Protein AF-A0A401NY10-F1 (afdb_monomer_lite)

InterPro domains:
  IPR007135 Ubiquitin-like-conjugating enzyme Atg3/Atg10 [PF03987] (9-130)

Organism: Scyliorhinus torazame (NCBI:txid75743)

Structure (mmCIF, N/CA/C/O backbone):
data_AF-A0A401NY10-F1
#
_entry.id   AF-A0A401NY10-F1
#
loop_
_atom_site.group_PDB
_atom_site.id
_atom_site.type_symbol
_atom_site.label_atom_id
_atom_site.label_alt_id
_atom_site.label_comp_id
_atom_site.label_asym_id
_atom_site.label_entity_id
_atom_site.label_seq_id
_atom_site.pdbx_PDB_ins_code
_atom_site.Cartn_x
_atom_site.Cartn_y
_atom_site.Cartn_z
_atom_site.occupancy
_atom_site.B_iso_or_equiv
_atom_site.auth_seq_id
_atom_site.auth_comp_id
_atom_site.auth_asym_id
_atom_site.auth_atom_id
_atom_site.pdbx_PDB_model_num
ATOM 1 N N . VAL A 1 1 ? -0.161 35.369 -53.653 1.00 35.62 1 VAL A N 1
ATOM 2 C CA . VAL A 1 1 ? -0.746 34.197 -52.965 1.00 35.62 1 VAL A CA 1
ATOM 3 C C . VAL A 1 1 ? 0.393 33.298 -52.527 1.00 35.62 1 VAL A C 1
ATOM 5 O O . VAL A 1 1 ? 0.851 32.493 -53.319 1.00 35.62 1 VAL A O 1
ATOM 8 N N . ASN A 1 2 ? 0.898 33.504 -51.310 1.00 29.22 2 ASN A N 1
ATOM 9 C CA . ASN A 1 2 ? 1.812 32.566 -50.662 1.00 29.22 2 ASN A CA 1
ATOM 10 C C . ASN A 1 2 ? 0.996 31.875 -49.572 1.00 29.22 2 ASN A C 1
ATOM 12 O O . ASN A 1 2 ? 0.563 32.523 -48.624 1.00 29.22 2 ASN A O 1
ATOM 16 N N . LEU A 1 3 ? 0.696 30.599 -49.802 1.00 44.38 3 LEU A N 1
ATOM 17 C CA . LEU A 1 3 ? 0.099 29.693 -48.830 1.00 44.38 3 LEU A CA 1
ATOM 18 C C . LEU A 1 3 ? 1.264 29.078 -48.054 1.00 44.38 3 LEU A C 1
ATOM 20 O O . LEU A 1 3 ? 1.917 28.160 -48.547 1.00 44.38 3 LEU A O 1
ATOM 24 N N . GLU A 1 4 ? 1.571 29.632 -46.887 1.00 46.53 4 GLU A N 1
ATOM 25 C CA . GLU A 1 4 ? 2.434 28.958 -45.922 1.00 46.53 4 GLU A CA 1
ATOM 26 C C . GLU A 1 4 ? 1.599 27.868 -45.242 1.00 46.53 4 GLU A C 1
ATOM 28 O O . GLU A 1 4 ? 0.553 28.136 -44.651 1.00 46.53 4 GLU A O 1
ATOM 33 N N . ASN A 1 5 ? 2.027 26.620 -45.442 1.00 44.75 5 ASN A N 1
ATOM 34 C CA . ASN A 1 5 ? 1.428 25.413 -44.888 1.00 44.75 5 ASN A CA 1
ATOM 35 C C . ASN A 1 5 ? 1.508 25.438 -43.356 1.00 44.75 5 ASN A C 1
ATOM 37 O O . ASN A 1 5 ? 2.577 25.232 -42.784 1.00 44.75 5 ASN A O 1
ATOM 41 N N . ASP A 1 6 ? 0.357 25.620 -42.715 1.00 51.03 6 ASP A N 1
ATOM 42 C CA . ASP A 1 6 ? 0.128 25.284 -41.314 1.00 51.03 6 ASP A CA 1
ATOM 43 C C . ASP A 1 6 ? -0.133 23.774 -41.211 1.00 51.03 6 ASP A C 1
ATOM 45 O O . ASP A 1 6 ? -1.234 23.288 -41.473 1.00 51.03 6 ASP A O 1
ATOM 49 N N . ALA A 1 7 ? 0.915 23.011 -40.906 1.00 52.81 7 ALA A N 1
ATOM 50 C CA . ALA A 1 7 ? 0.802 21.606 -40.539 1.00 52.81 7 ALA A CA 1
ATOM 51 C C . ALA A 1 7 ? 1.051 21.488 -39.034 1.00 52.81 7 ALA A C 1
ATOM 53 O O . ALA A 1 7 ? 2.153 21.165 -38.592 1.00 52.81 7 ALA A O 1
ATOM 54 N N . GLY A 1 8 ? 0.016 21.777 -38.245 1.00 52.25 8 GLY A N 1
ATOM 55 C CA . GLY A 1 8 ? -0.021 21.412 -36.836 1.00 52.25 8 GLY A CA 1
ATOM 56 C C . GLY A 1 8 ? 0.060 19.892 -36.695 1.00 52.25 8 GLY A C 1
ATOM 57 O O . GLY A 1 8 ? -0.921 19.185 -36.926 1.00 52.25 8 GLY A O 1
ATOM 58 N N . GLU A 1 9 ? 1.235 19.380 -36.326 1.00 53.78 9 GLU A N 1
ATOM 59 C CA . GLU A 1 9 ? 1.401 18.005 -35.860 1.00 53.78 9 GLU A CA 1
ATOM 60 C C . GLU A 1 9 ? 0.552 17.812 -34.599 1.00 53.78 9 GLU A C 1
ATOM 62 O O . GLU A 1 9 ? 0.877 18.292 -33.512 1.00 53.78 9 GLU A O 1
ATOM 67 N N . ALA A 1 10 ? -0.567 17.104 -34.740 1.00 56.06 10 ALA A N 1
ATOM 68 C CA . ALA A 1 10 ? -1.312 16.610 -33.598 1.00 56.06 10 ALA A CA 1
ATOM 69 C C . ALA A 1 10 ? -0.438 15.577 -32.872 1.00 56.06 10 ALA A C 1
ATOM 71 O O . ALA A 1 10 ? -0.239 14.466 -33.367 1.00 56.06 10 ALA A O 1
ATOM 72 N N . GLN A 1 11 ? 0.095 15.938 -31.701 1.00 53.59 11 GLN A N 1
ATOM 73 C CA . GLN A 1 11 ? 0.748 14.981 -30.813 1.00 53.59 11 GLN A CA 1
ATOM 74 C C . GLN A 1 11 ? -0.259 13.893 -30.429 1.00 53.59 11 GLN A C 1
ATOM 76 O O . GLN A 1 11 ? -1.167 14.113 -29.628 1.00 53.59 11 GLN A O 1
ATOM 81 N N . VAL A 1 12 ? -0.092 12.702 -31.002 1.00 53.34 12 VAL A N 1
ATOM 82 C CA . VAL A 1 12 ? -0.775 11.497 -30.535 1.00 53.34 12 VAL A CA 1
ATOM 83 C C . VAL A 1 12 ? -0.149 11.137 -29.193 1.00 53.34 12 VAL A C 1
ATOM 85 O O . VAL A 1 12 ? 0.936 10.562 -29.132 1.00 53.34 12 VAL A O 1
ATOM 88 N N . THR A 1 13 ? -0.810 11.502 -28.099 1.00 55.22 13 THR A N 1
ATOM 89 C CA . THR A 1 13 ? -0.445 11.023 -26.767 1.00 55.22 13 THR A CA 1
ATOM 90 C C . THR A 1 13 ? -0.839 9.551 -26.670 1.00 55.22 13 THR A C 1
ATOM 92 O O . THR A 1 13 ? -1.964 9.193 -26.326 1.00 55.22 13 THR A O 1
ATOM 95 N N . THR A 1 14 ? 0.081 8.654 -27.022 1.00 62.19 14 THR A N 1
ATOM 96 C CA . THR A 1 14 ? -0.087 7.227 -26.741 1.00 62.19 14 THR A CA 1
ATOM 97 C C . THR A 1 14 ? -0.062 7.042 -25.228 1.00 62.19 14 THR A C 1
ATOM 99 O O . THR A 1 14 ? 0.995 7.117 -24.604 1.00 62.19 14 THR A O 1
ATOM 102 N N . SER A 1 15 ? -1.232 6.858 -24.619 1.00 70.44 15 SER A N 1
ATOM 103 C CA . SER A 1 15 ? -1.326 6.509 -23.203 1.00 70.44 15 SER A CA 1
ATOM 104 C C . SER A 1 15 ? -0.717 5.119 -23.003 1.00 70.44 15 SER A C 1
ATOM 106 O O . SER A 1 15 ? -1.212 4.132 -23.549 1.00 70.44 15 SER A O 1
ATOM 108 N N . GLU A 1 16 ? 0.392 5.045 -22.267 1.00 82.19 16 GLU A N 1
ATOM 109 C CA . GLU A 1 16 ? 1.018 3.773 -21.910 1.00 82.19 16 GLU A CA 1
ATOM 110 C C . GLU A 1 16 ? 0.131 3.014 -20.919 1.00 82.19 16 GLU A C 1
ATOM 112 O O . GLU A 1 16 ? -0.143 3.490 -19.815 1.00 82.19 16 GLU A O 1
ATOM 117 N N . LEU A 1 17 ? -0.299 1.809 -21.298 1.00 91.12 17 LEU A N 1
ATOM 118 C CA . LEU A 1 17 ? -1.078 0.943 -20.421 1.00 91.12 17 LEU A CA 1
ATOM 119 C C . LEU A 1 17 ? -0.155 0.195 -19.453 1.00 91.12 17 LEU A C 1
ATOM 121 O O . LEU A 1 17 ? 0.758 -0.524 -19.872 1.00 91.12 17 LEU A O 1
ATOM 125 N N . ILE A 1 18 ? -0.428 0.348 -18.157 1.00 93.50 18 ILE A N 1
ATOM 126 C CA . ILE A 1 18 ? 0.327 -0.272 -17.066 1.00 93.50 18 ILE A CA 1
ATOM 127 C C . ILE A 1 18 ? -0.613 -1.163 -16.267 1.00 93.50 18 ILE A C 1
ATOM 129 O O . ILE A 1 18 ? -1.704 -0.753 -15.869 1.00 93.50 18 ILE A O 1
ATOM 133 N N . ARG A 1 19 ? -0.170 -2.391 -16.009 1.00 95.06 19 ARG A N 1
ATOM 134 C CA . ARG A 1 19 ? -0.852 -3.328 -15.126 1.00 95.06 19 ARG A CA 1
ATOM 135 C C . ARG A 1 19 ? -0.205 -3.265 -13.753 1.00 95.06 19 ARG A C 1
ATOM 137 O O . ARG A 1 19 ? 0.969 -3.595 -13.612 1.00 95.06 19 ARG A O 1
ATOM 144 N N . TYR A 1 20 ? -0.996 -2.916 -12.749 1.00 95.88 20 TYR A N 1
ATOM 145 C CA . TYR A 1 20 ? -0.611 -3.039 -11.349 1.00 95.88 20 TYR A CA 1
ATOM 146 C C . TYR A 1 20 ? -1.156 -4.339 -10.754 1.00 95.88 20 TYR A C 1
ATOM 148 O O . TYR A 1 20 ? -2.261 -4.777 -11.078 1.00 95.88 20 TYR A O 1
ATOM 156 N N . GLU A 1 21 ? -0.379 -4.949 -9.870 1.00 96.25 21 GLU A N 1
ATOM 157 C CA . GLU A 1 21 ? -0.749 -6.139 -9.112 1.00 96.25 21 GLU A CA 1
ATOM 158 C C . GLU A 1 21 ? -0.471 -5.877 -7.635 1.00 96.25 21 GLU A C 1
ATOM 160 O O . GLU A 1 21 ? 0.651 -5.520 -7.277 1.00 96.25 21 GLU A O 1
ATOM 165 N N . TYR A 1 22 ? -1.496 -6.041 -6.796 1.00 96.62 22 TYR A N 1
ATOM 166 C CA . TYR A 1 22 ? -1.460 -5.739 -5.366 1.00 96.62 22 TYR A CA 1
ATOM 167 C C . TYR A 1 22 ? -1.933 -6.939 -4.560 1.00 96.62 22 TYR A C 1
ATOM 169 O O . TYR A 1 22 ? -3.058 -7.400 -4.752 1.00 96.62 22 TYR A O 1
ATOM 177 N N . HIS A 1 23 ? -1.115 -7.410 -3.623 1.00 96.44 23 HIS A N 1
ATOM 178 C CA . HIS A 1 23 ? -1.468 -8.483 -2.701 1.00 96.44 23 HIS A CA 1
ATOM 179 C C . HIS A 1 23 ? -1.427 -7.970 -1.262 1.00 96.44 23 HIS A C 1
ATOM 181 O O . HIS A 1 23 ? -0.420 -7.426 -0.808 1.00 96.44 23 HIS A O 1
ATOM 187 N N . VAL A 1 24 ? -2.524 -8.174 -0.535 1.00 95.50 24 VAL A N 1
ATOM 188 C CA . VAL A 1 24 ? -2.619 -7.860 0.893 1.00 95.50 24 VAL A CA 1
ATOM 189 C C . VAL A 1 24 ? -2.467 -9.152 1.681 1.00 95.50 24 VAL A C 1
ATOM 191 O O . VAL A 1 24 ? -3.270 -10.072 1.534 1.00 95.50 24 VAL A O 1
ATOM 194 N N . VAL A 1 25 ? -1.438 -9.219 2.523 1.00 94.25 25 VAL A N 1
ATOM 195 C CA . VAL A 1 25 ? -1.121 -10.398 3.338 1.00 94.25 25 VAL A CA 1
ATOM 196 C C . VAL A 1 25 ? -1.061 -9.993 4.804 1.00 94.25 25 VAL A C 1
ATOM 198 O O . VAL A 1 25 ? -0.549 -8.929 5.139 1.00 94.25 25 VAL A O 1
ATOM 201 N N . TYR A 1 26 ? -1.575 -10.829 5.701 1.00 94.50 26 TYR A N 1
ATOM 202 C CA . TYR A 1 26 ? -1.472 -10.578 7.135 1.00 94.50 26 TYR A CA 1
ATOM 203 C C . TYR A 1 26 ? -0.096 -10.991 7.669 1.00 94.50 26 TYR A C 1
ATOM 205 O O . TYR A 1 26 ? 0.333 -12.127 7.466 1.00 94.50 26 TYR A O 1
ATOM 213 N N . SER A 1 27 ? 0.581 -10.091 8.386 1.00 93.00 27 SER A N 1
ATOM 214 C CA . SER A 1 27 ? 1.795 -10.424 9.130 1.00 93.00 27 SER A CA 1
ATOM 215 C C . SER A 1 27 ? 1.457 -10.763 10.576 1.00 93.00 27 SER A C 1
ATOM 217 O O . SER A 1 27 ? 1.022 -9.899 11.335 1.00 93.00 27 SER A O 1
ATOM 219 N N . SER A 1 28 ? 1.732 -12.001 10.987 1.00 93.31 28 SER A N 1
ATOM 220 C CA . SER A 1 28 ? 1.585 -12.429 12.382 1.00 93.31 28 SER A CA 1
ATOM 221 C C . SER A 1 28 ? 2.579 -11.747 13.324 1.00 93.31 28 SER A C 1
ATOM 223 O O . SER A 1 28 ? 2.257 -11.519 14.483 1.00 93.31 28 SER A O 1
ATOM 225 N N . SER A 1 29 ? 3.773 -11.398 12.839 1.00 93.56 29 SER A N 1
ATOM 226 C CA . SER A 1 29 ? 4.811 -10.759 13.658 1.00 93.56 29 SER A CA 1
ATOM 227 C C . SER A 1 29 ? 4.475 -9.310 14.004 1.00 93.56 29 SER A C 1
ATOM 229 O O . SER A 1 29 ? 4.812 -8.844 15.087 1.00 93.56 29 SER A O 1
ATOM 231 N N . TYR A 1 30 ? 3.806 -8.603 13.089 1.00 92.19 30 TYR A N 1
ATOM 232 C CA . TYR A 1 30 ? 3.423 -7.197 13.267 1.00 92.19 30 TYR A CA 1
ATOM 233 C C . TYR A 1 30 ? 1.942 -7.009 13.610 1.00 92.19 30 TYR A C 1
ATOM 235 O O . TYR A 1 30 ? 1.525 -5.893 13.905 1.00 92.19 30 TYR A O 1
ATOM 243 N N . LEU A 1 31 ? 1.151 -8.087 13.561 1.00 94.62 31 LEU A N 1
ATOM 244 C CA . LEU A 1 31 ? -0.303 -8.085 13.734 1.00 94.62 31 LEU A CA 1
ATOM 245 C C . LEU A 1 31 ? -1.014 -7.072 12.820 1.00 94.62 31 LEU A C 1
ATOM 247 O O . LEU A 1 31 ? -2.012 -6.463 13.199 1.00 94.62 31 LEU A O 1
ATOM 251 N N . ALA A 1 32 ? -0.495 -6.903 11.605 1.00 94.50 32 ALA A N 1
ATOM 252 C CA . ALA A 1 32 ? -0.901 -5.859 10.674 1.00 94.50 32 ALA A CA 1
ATOM 253 C C . ALA A 1 32 ? -0.891 -6.365 9.221 1.00 94.50 32 ALA A C 1
ATOM 255 O O . ALA A 1 32 ? -0.153 -7.305 8.898 1.00 94.50 32 ALA A O 1
ATOM 256 N N . PRO A 1 33 ? -1.689 -5.757 8.325 1.00 95.38 33 PRO A N 1
ATOM 257 C CA . PRO A 1 33 ? -1.609 -6.042 6.900 1.00 95.38 33 PRO A CA 1
ATOM 258 C C . PRO A 1 33 ? -0.292 -5.534 6.291 1.00 95.38 33 PRO A C 1
ATOM 260 O O . PRO A 1 33 ? 0.266 -4.510 6.694 1.00 95.38 33 PRO A O 1
ATOM 263 N N . VAL A 1 34 ? 0.173 -6.269 5.285 1.00 93.62 34 VAL A N 1
ATOM 264 C CA . VAL A 1 34 ? 1.353 -6.000 4.463 1.00 93.62 34 VAL A CA 1
ATOM 265 C C . VAL A 1 34 ? 0.898 -5.868 3.021 1.00 93.62 34 VAL A C 1
ATOM 267 O O . VAL A 1 34 ? 0.160 -6.726 2.530 1.00 93.62 34 VAL A O 1
ATOM 270 N N . LEU A 1 35 ? 1.349 -4.815 2.341 1.00 94.75 35 LEU A N 1
ATOM 271 C CA . LEU A 1 35 ? 1.067 -4.604 0.927 1.00 94.75 35 LEU A CA 1
ATOM 272 C C . LEU A 1 35 ? 2.275 -5.015 0.088 1.00 94.75 35 LEU A C 1
ATOM 274 O O . LEU A 1 35 ? 3.326 -4.374 0.148 1.00 94.75 35 LEU A O 1
ATOM 278 N N . TYR A 1 36 ? 2.093 -6.060 -0.710 1.00 96.25 36 TYR A N 1
ATOM 279 C CA . TYR A 1 36 ? 2.989 -6.424 -1.797 1.00 96.25 36 TYR A CA 1
ATOM 280 C C . TYR A 1 36 ? 2.452 -5.814 -3.084 1.00 96.25 36 TYR A C 1
ATOM 282 O O . TYR A 1 36 ? 1.250 -5.882 -3.348 1.00 96.25 36 TYR A O 1
ATOM 290 N N . PHE A 1 37 ? 3.329 -5.247 -3.902 1.00 96.00 37 PHE A N 1
ATOM 291 C CA . PHE A 1 37 ? 2.938 -4.703 -5.190 1.00 96.00 37 PHE A CA 1
ATOM 292 C C . PHE A 1 37 ? 4.027 -4.850 -6.248 1.00 96.00 37 PHE A C 1
ATOM 294 O O . PHE A 1 37 ? 5.224 -4.904 -5.958 1.00 96.00 37 PHE A O 1
ATOM 301 N N . ARG A 1 38 ? 3.591 -4.903 -7.502 1.00 96.38 38 ARG A N 1
ATOM 302 C CA . ARG A 1 38 ? 4.439 -4.749 -8.683 1.00 96.38 38 ARG A CA 1
ATOM 303 C C . ARG A 1 38 ? 3.628 -4.119 -9.805 1.00 96.38 38 ARG A C 1
ATOM 305 O O . ARG A 1 38 ? 2.399 -4.157 -9.788 1.00 96.38 38 ARG A O 1
ATOM 312 N N . ALA A 1 39 ? 4.324 -3.565 -10.784 1.00 96.19 39 ALA A N 1
ATOM 313 C CA . ALA A 1 39 ? 3.704 -3.052 -11.991 1.00 96.19 39 ALA A CA 1
ATOM 314 C C . ALA A 1 39 ? 4.498 -3.496 -13.216 1.00 96.19 39 ALA A C 1
ATOM 316 O O . ALA A 1 39 ? 5.720 -3.644 -13.144 1.00 96.19 39 ALA A O 1
ATOM 317 N N . CYS A 1 40 ? 3.812 -3.702 -14.334 1.00 96.06 40 CYS A N 1
ATOM 318 C CA . CYS A 1 40 ? 4.440 -3.947 -15.625 1.00 96.06 40 CYS A CA 1
ATOM 319 C C . CYS A 1 40 ? 3.758 -3.152 -16.739 1.00 96.06 40 CYS A C 1
ATOM 321 O O . CYS A 1 40 ? 2.558 -2.867 -16.685 1.00 96.06 40 CYS A O 1
ATOM 323 N N . TYR A 1 41 ? 4.540 -2.794 -17.751 1.00 94.94 41 TYR A N 1
ATOM 324 C CA . TYR A 1 41 ? 4.028 -2.262 -19.005 1.00 94.94 41 TYR A CA 1
ATOM 325 C C . TYR A 1 41 ? 3.260 -3.354 -19.764 1.00 94.94 41 TYR A C 1
ATOM 327 O O . TYR A 1 41 ? 3.384 -4.548 -19.479 1.00 94.94 41 TYR A O 1
ATOM 335 N N . SER A 1 42 ? 2.464 -2.949 -20.754 1.00 92.62 42 SER A N 1
ATOM 336 C CA . SER A 1 42 ? 1.694 -3.876 -21.602 1.00 92.62 42 SER A CA 1
ATOM 337 C C . SER A 1 42 ? 2.535 -4.934 -22.341 1.00 92.62 42 SER A C 1
ATOM 339 O O . SER A 1 42 ? 2.011 -5.993 -22.677 1.00 92.62 42 SER A O 1
ATOM 341 N N . ASP A 1 43 ? 3.832 -4.686 -22.541 1.00 92.75 43 ASP A N 1
ATOM 342 C CA . ASP A 1 43 ? 4.799 -5.631 -23.116 1.00 92.75 43 ASP A CA 1
ATOM 343 C C . ASP A 1 43 ? 5.376 -6.630 -22.087 1.00 92.75 43 ASP A C 1
ATOM 345 O O . ASP A 1 43 ? 6.171 -7.503 -22.434 1.00 92.75 43 ASP A O 1
ATOM 349 N N . GLY A 1 44 ? 4.975 -6.518 -20.817 1.00 91.81 44 GLY A N 1
ATOM 350 C CA . GLY A 1 44 ? 5.432 -7.354 -19.711 1.00 91.81 44 GLY A CA 1
ATOM 351 C C . GLY A 1 44 ? 6.689 -6.849 -19.001 1.00 91.81 44 GLY A C 1
ATOM 352 O O . GLY A 1 44 ? 7.075 -7.439 -17.989 1.00 91.81 44 GLY A O 1
ATOM 353 N N . LYS A 1 45 ? 7.320 -5.757 -19.455 1.00 94.88 45 LYS A N 1
ATOM 354 C CA . LYS A 1 45 ? 8.492 -5.186 -18.782 1.00 94.88 45 LYS A CA 1
ATOM 355 C C . LYS A 1 45 ? 8.099 -4.677 -17.384 1.00 94.88 45 LYS A C 1
ATOM 357 O O . LYS A 1 45 ? 7.176 -3.866 -17.279 1.00 94.88 45 LYS A O 1
ATOM 362 N N . PRO A 1 46 ? 8.775 -5.108 -16.302 1.00 95.06 46 PRO A N 1
ATOM 363 C CA . PRO A 1 46 ? 8.482 -4.623 -14.959 1.00 95.06 46 PRO A CA 1
ATOM 364 C C . PRO A 1 46 ? 8.909 -3.160 -14.795 1.00 95.06 46 PRO A C 1
ATOM 366 O O . PRO A 1 46 ? 9.941 -2.747 -15.328 1.00 95.06 46 PRO A O 1
ATOM 369 N N . LEU A 1 47 ? 8.132 -2.399 -14.028 1.00 94.75 47 LEU A N 1
ATOM 370 C CA . LEU A 1 47 ? 8.474 -1.036 -13.629 1.00 94.75 47 LEU A CA 1
ATOM 371 C C . LEU A 1 47 ? 9.329 -1.062 -12.361 1.00 94.75 47 LEU A C 1
ATOM 373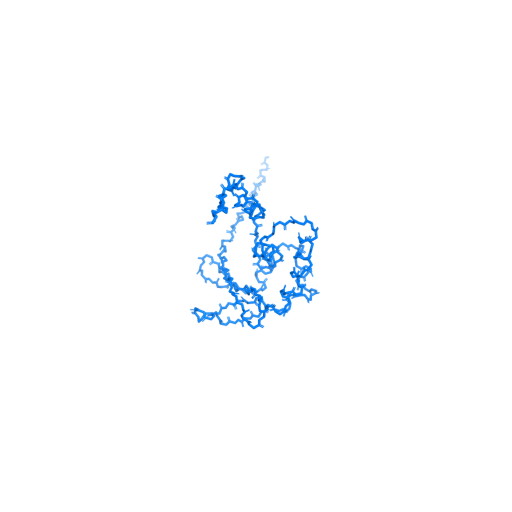 O O . LEU A 1 47 ? 9.036 -1.784 -11.403 1.00 94.75 47 LEU A O 1
ATOM 377 N N . GLY A 1 48 ? 10.355 -0.218 -12.333 1.00 92.69 48 GLY A N 1
ATOM 378 C CA . GLY A 1 48 ? 11.087 0.118 -11.122 1.00 92.69 48 GLY A CA 1
ATOM 379 C C . GLY A 1 48 ? 10.298 1.063 -10.212 1.00 92.69 48 GLY A C 1
ATOM 380 O O . GLY A 1 48 ? 9.369 1.753 -10.632 1.00 92.69 48 GLY A O 1
ATOM 381 N N . LEU A 1 49 ? 10.717 1.149 -8.949 1.00 88.88 49 LEU A N 1
ATOM 382 C CA . LEU A 1 49 ? 10.054 1.983 -7.942 1.00 88.88 49 LEU A CA 1
ATOM 383 C C . LEU A 1 49 ? 10.002 3.470 -8.337 1.00 88.88 49 LEU A C 1
ATOM 385 O O . LEU A 1 49 ? 8.984 4.127 -8.141 1.00 88.88 49 LEU A O 1
ATOM 389 N N . LYS A 1 50 ? 11.069 3.980 -8.966 1.00 88.06 50 LYS A N 1
ATOM 390 C CA . LYS A 1 50 ? 11.122 5.357 -9.475 1.00 88.06 50 LYS A CA 1
ATOM 391 C C . LYS A 1 50 ? 10.058 5.616 -10.550 1.00 88.06 50 LYS A C 1
ATOM 393 O O . LYS A 1 50 ? 9.350 6.611 -10.459 1.00 88.06 50 LYS A O 1
ATOM 398 N N . GLU A 1 51 ? 9.916 4.706 -11.517 1.00 91.44 51 GLU A N 1
ATOM 399 C CA . GLU A 1 51 ? 8.910 4.811 -12.588 1.00 91.44 51 GLU A CA 1
ATOM 400 C C . GLU A 1 51 ? 7.484 4.766 -12.020 1.00 91.44 51 GLU A C 1
ATOM 402 O O . GLU A 1 51 ? 6.597 5.468 -12.501 1.00 91.44 51 GLU A O 1
ATOM 407 N N . ILE A 1 52 ? 7.258 3.966 -10.971 1.00 90.12 52 ILE A N 1
ATOM 408 C CA . ILE A 1 52 ? 5.975 3.924 -10.259 1.00 90.12 52 ILE A CA 1
ATOM 409 C C . ILE A 1 52 ? 5.702 5.271 -9.577 1.00 90.12 52 ILE A C 1
ATOM 411 O O . ILE A 1 52 ? 4.623 5.833 -9.755 1.00 90.12 52 ILE A O 1
ATOM 415 N N . TRP A 1 53 ? 6.665 5.815 -8.829 1.00 88.12 53 TRP A N 1
ATOM 416 C CA . TRP A 1 53 ? 6.495 7.080 -8.108 1.00 88.12 53 TRP A CA 1
ATOM 417 C C . TRP A 1 53 ? 6.319 8.292 -9.019 1.00 88.12 53 TRP A C 1
ATOM 419 O O . TRP A 1 53 ? 5.560 9.193 -8.675 1.00 88.12 53 TRP A O 1
ATOM 429 N N . GLU A 1 54 ? 6.958 8.321 -10.190 1.00 88.25 54 GLU A N 1
ATOM 430 C CA . GLU A 1 54 ? 6.747 9.378 -11.190 1.00 88.25 54 GLU A CA 1
ATOM 431 C C . GLU A 1 54 ? 5.276 9.476 -11.625 1.00 88.25 54 GLU A C 1
ATOM 433 O O . GLU A 1 54 ? 4.793 10.576 -11.909 1.00 88.25 54 GLU A O 1
ATOM 438 N N . LYS A 1 55 ? 4.556 8.349 -11.596 1.00 86.94 55 LYS A N 1
ATOM 439 C CA . LYS A 1 55 ? 3.148 8.226 -11.995 1.00 86.94 55 LYS A CA 1
ATOM 440 C C . LYS A 1 55 ? 2.155 8.426 -10.841 1.00 86.94 55 LYS A C 1
ATOM 442 O O . LYS A 1 55 ? 0.959 8.545 -11.092 1.00 86.94 55 LYS A O 1
ATOM 447 N N . VAL A 1 56 ? 2.622 8.487 -9.591 1.00 86.06 56 VAL A N 1
ATOM 448 C CA . VAL A 1 56 ? 1.787 8.834 -8.428 1.00 86.06 56 VAL A CA 1
ATOM 449 C C . VAL A 1 56 ? 1.473 10.336 -8.442 1.00 86.06 56 VAL A C 1
ATOM 451 O O . VAL A 1 56 ? 2.278 11.144 -8.901 1.00 86.06 56 VAL A O 1
ATOM 454 N N . HIS A 1 57 ? 0.303 10.729 -7.932 1.00 84.12 57 HIS A N 1
ATOM 455 C CA . HIS A 1 57 ? -0.089 12.138 -7.855 1.00 84.12 57 HIS A CA 1
ATOM 456 C C . HIS A 1 57 ? 0.873 12.962 -6.974 1.00 84.12 57 HIS A C 1
ATOM 458 O O . HIS A 1 57 ? 1.308 12.509 -5.912 1.00 84.12 57 HIS A O 1
ATOM 464 N N . ASP A 1 58 ? 1.172 14.198 -7.384 1.00 83.69 58 ASP A N 1
ATOM 465 C CA . ASP A 1 58 ? 2.233 15.025 -6.786 1.00 83.69 58 ASP A CA 1
ATOM 466 C C . ASP A 1 58 ? 2.033 15.309 -5.290 1.00 83.69 58 ASP A C 1
ATOM 468 O O . ASP A 1 58 ? 3.005 15.346 -4.537 1.00 83.69 58 ASP A O 1
ATOM 472 N N . CYS A 1 59 ? 0.781 15.398 -4.822 1.00 81.00 59 CYS A N 1
ATOM 473 C CA . CYS A 1 59 ? 0.479 15.587 -3.394 1.00 81.00 59 CYS A CA 1
ATOM 474 C C . CYS A 1 59 ? 1.014 14.459 -2.490 1.00 81.00 59 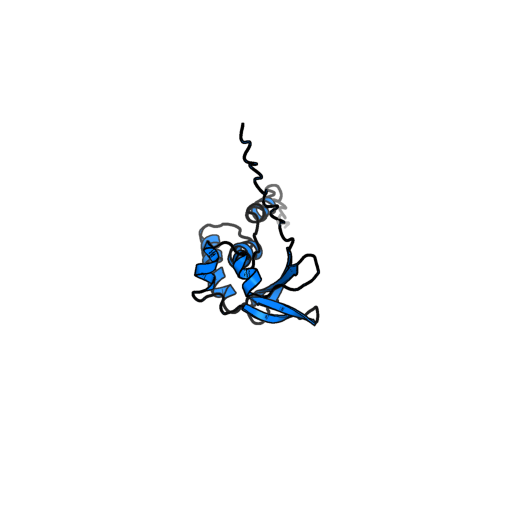CYS A C 1
ATOM 476 O O . CYS A 1 59 ? 1.194 14.664 -1.289 1.00 81.00 59 CYS A O 1
ATOM 478 N N . TYR A 1 60 ? 1.287 13.278 -3.054 1.00 76.00 60 TYR A N 1
ATOM 479 C CA . TYR A 1 60 ? 1.910 12.172 -2.335 1.00 76.00 60 TYR A CA 1
ATOM 480 C C . TYR A 1 60 ? 3.428 12.145 -2.518 1.00 76.00 60 TYR A C 1
ATOM 482 O O . TYR A 1 60 ? 4.110 11.640 -1.632 1.00 76.00 60 TYR A O 1
ATOM 490 N N . LYS A 1 61 ? 3.978 12.720 -3.599 1.00 75.06 61 LYS A N 1
ATOM 491 C CA . LYS A 1 61 ? 5.427 12.733 -3.871 1.00 75.06 61 LYS A CA 1
ATOM 492 C C . LYS A 1 61 ? 6.212 13.455 -2.783 1.00 75.06 61 LYS A C 1
ATOM 494 O O . LYS A 1 61 ? 7.183 12.907 -2.277 1.00 75.06 61 LYS A O 1
ATOM 499 N N . GLU A 1 62 ? 5.771 14.631 -2.345 1.00 71.50 62 GLU A N 1
ATOM 500 C CA . GLU A 1 62 ? 6.454 15.352 -1.257 1.00 71.50 62 GLU A CA 1
ATOM 501 C C . GLU A 1 62 ? 6.491 14.534 0.042 1.00 71.50 62 GLU A C 1
ATOM 503 O O . GLU A 1 62 ? 7.515 14.472 0.721 1.00 71.50 62 GLU A O 1
ATOM 508 N N . ARG A 1 63 ? 5.393 13.831 0.350 1.00 66.56 63 ARG A N 1
ATOM 509 C CA . ARG A 1 63 ? 5.297 12.947 1.518 1.00 66.56 63 ARG A CA 1
ATOM 510 C C . ARG A 1 63 ? 6.129 11.670 1.352 1.00 66.56 63 ARG A C 1
ATOM 512 O O . ARG A 1 63 ? 6.640 11.172 2.352 1.00 66.56 63 ARG A O 1
ATOM 519 N N . LEU A 1 64 ? 6.276 11.160 0.124 1.00 63.19 64 LEU A N 1
ATOM 520 C CA . LEU A 1 64 ? 7.144 10.030 -0.233 1.00 63.19 64 LEU A CA 1
ATOM 521 C C . LEU A 1 64 ? 8.616 10.322 0.095 1.00 63.19 64 LEU A C 1
ATOM 523 O O . LEU A 1 64 ? 9.288 9.446 0.624 1.00 63.19 64 LEU A O 1
ATOM 527 N N . PHE A 1 65 ? 9.087 11.552 -0.138 1.00 57.59 65 PHE A N 1
ATOM 528 C CA . PHE A 1 65 ? 10.483 11.950 0.093 1.00 57.59 65 PHE A CA 1
ATOM 529 C C . PHE A 1 65 ? 10.817 12.364 1.543 1.00 57.59 65 PHE A C 1
ATOM 531 O O . PHE A 1 65 ? 11.987 12.588 1.842 1.00 57.59 65 PHE A O 1
ATOM 538 N N . GLN A 1 66 ? 9.830 12.485 2.446 1.00 57.16 66 GLN A N 1
ATOM 539 C CA . GLN A 1 66 ? 10.014 13.047 3.800 1.00 57.16 66 GLN A CA 1
ATOM 540 C C . GLN A 1 66 ? 9.705 12.083 4.971 1.00 57.16 66 GLN A C 1
ATOM 542 O O . GLN A 1 66 ? 9.379 12.531 6.069 1.00 57.16 66 GLN A O 1
ATOM 547 N N . GLY A 1 67 ? 9.864 10.764 4.810 1.00 60.25 67 GLY A N 1
ATOM 548 C CA . GLY A 1 67 ? 10.187 9.915 5.976 1.00 60.25 67 GLY A CA 1
ATOM 549 C C . GLY A 1 67 ? 9.193 8.866 6.525 1.00 60.25 67 GLY A C 1
ATOM 550 O O . GLY A 1 67 ? 9.485 8.314 7.585 1.00 60.25 67 GLY A O 1
ATOM 551 N N . PRO A 1 68 ? 8.050 8.509 5.902 1.00 54.22 68 PRO A N 1
ATOM 552 C CA . PRO A 1 68 ? 7.336 7.260 6.261 1.00 54.22 68 PRO A CA 1
ATOM 553 C C . PRO A 1 68 ? 7.563 6.091 5.287 1.00 54.22 68 PRO A C 1
ATOM 555 O O . PRO A 1 68 ? 7.430 4.926 5.671 1.00 54.22 68 PRO A O 1
ATOM 558 N N . TRP A 1 69 ? 7.897 6.399 4.033 1.00 61.50 69 TRP A N 1
ATOM 559 C CA . TRP A 1 69 ? 7.880 5.458 2.902 1.00 61.50 69 TRP A CA 1
ATOM 560 C C . TRP A 1 69 ? 9.266 4.940 2.510 1.00 61.50 69 TRP A C 1
ATOM 562 O O . TRP A 1 69 ? 9.383 4.110 1.610 1.00 61.50 69 TRP A O 1
ATOM 572 N N . ASP A 1 70 ? 10.282 5.307 3.297 1.00 64.38 70 ASP A N 1
ATOM 573 C CA . ASP A 1 70 ? 11.627 4.705 3.327 1.00 64.38 70 ASP A CA 1
ATOM 574 C C . ASP A 1 70 ? 11.594 3.205 3.684 1.00 64.38 70 ASP A C 1
ATOM 576 O O . ASP A 1 70 ? 12.606 2.511 3.700 1.00 64.38 70 ASP A O 1
ATOM 580 N N . THR A 1 71 ? 10.403 2.698 3.995 1.00 73.06 71 THR A N 1
ATOM 581 C CA . THR A 1 71 ? 10.104 1.321 4.359 1.00 73.06 71 THR A CA 1
ATOM 582 C C . THR A 1 71 ? 9.684 0.452 3.170 1.00 73.06 71 THR A C 1
ATOM 584 O O . THR A 1 71 ? 9.380 -0.728 3.366 1.00 73.06 71 THR A O 1
ATOM 587 N N . ILE A 1 72 ? 9.665 0.987 1.941 1.00 88.19 72 ILE A N 1
ATOM 588 C CA . ILE A 1 72 ? 9.474 0.163 0.743 1.00 88.19 72 ILE A CA 1
ATOM 589 C C . ILE A 1 72 ? 10.761 -0.615 0.460 1.00 88.19 72 ILE A C 1
ATOM 591 O O . ILE A 1 72 ? 11.825 -0.047 0.233 1.00 88.19 72 ILE A O 1
ATOM 595 N N . THR A 1 73 ? 10.647 -1.939 0.448 1.00 89.00 73 THR A N 1
ATOM 596 C CA . THR A 1 73 ? 11.757 -2.867 0.192 1.00 89.00 73 THR A CA 1
ATOM 597 C C . THR A 1 73 ? 11.388 -3.829 -0.926 1.00 89.00 73 THR A C 1
ATOM 599 O O . THR A 1 73 ? 10.212 -4.012 -1.222 1.00 89.00 73 THR A O 1
ATOM 602 N N . GLN A 1 74 ? 12.373 -4.457 -1.561 1.00 92.50 74 GLN A N 1
ATOM 603 C CA . GLN A 1 74 ? 12.114 -5.562 -2.480 1.00 92.50 74 GLN A CA 1
ATOM 604 C C . GLN A 1 74 ? 12.250 -6.878 -1.714 1.00 92.50 74 GLN A C 1
ATOM 606 O O . GLN A 1 74 ? 13.279 -7.117 -1.084 1.00 92.50 74 GLN A O 1
ATOM 611 N N . GLN A 1 75 ? 11.218 -7.719 -1.754 1.00 94.06 75 GLN A N 1
ATOM 612 C CA . GLN A 1 75 ? 11.225 -9.033 -1.111 1.00 94.06 75 GLN A CA 1
ATOM 613 C C . GLN A 1 75 ? 10.595 -10.084 -2.021 1.00 94.06 75 GLN A C 1
ATOM 615 O O . GLN A 1 75 ? 9.868 -9.774 -2.968 1.00 94.06 75 GLN A O 1
ATOM 620 N N . GLU A 1 76 ? 10.874 -11.346 -1.724 1.00 94.19 76 GLU A N 1
ATOM 621 C CA . GLU A 1 76 ? 10.209 -12.469 -2.364 1.00 94.19 76 GLU A CA 1
ATOM 622 C C . GLU A 1 76 ? 8.802 -12.653 -1.775 1.00 94.19 76 GLU A C 1
ATOM 624 O O . GLU A 1 76 ? 8.599 -12.642 -0.560 1.00 94.19 76 GLU A O 1
ATOM 629 N N . HIS A 1 77 ? 7.801 -12.805 -2.636 1.00 92.88 77 HIS A N 1
ATOM 630 C CA . HIS A 1 77 ? 6.428 -13.028 -2.210 1.00 92.88 77 HIS A CA 1
ATOM 631 C C . HIS A 1 77 ? 6.270 -14.443 -1.642 1.00 92.88 77 HIS A C 1
ATOM 633 O O . HIS A 1 77 ? 6.380 -15.418 -2.387 1.00 92.88 77 HIS A O 1
ATOM 639 N N . HIS A 1 78 ? 5.917 -14.558 -0.358 1.00 85.75 78 HIS A N 1
ATOM 640 C CA . HIS A 1 78 ? 5.905 -15.828 0.386 1.00 85.75 78 HIS A CA 1
ATOM 641 C C . HIS A 1 78 ? 5.124 -16.973 -0.282 1.00 85.75 78 HIS A C 1
ATOM 643 O O . HIS A 1 78 ? 5.485 -18.132 -0.118 1.00 85.75 78 HIS A O 1
ATOM 649 N N . LEU A 1 79 ? 4.053 -16.666 -1.025 1.00 88.94 79 LEU A N 1
ATOM 650 C CA . LEU A 1 79 ? 3.247 -17.682 -1.720 1.00 88.94 79 LEU A CA 1
ATOM 651 C C . LEU A 1 79 ? 3.671 -17.940 -3.172 1.00 88.94 79 LEU A C 1
ATOM 653 O O . LEU A 1 79 ? 3.315 -18.974 -3.723 1.00 88.94 79 LEU A O 1
ATOM 657 N N . LEU A 1 80 ? 4.361 -16.991 -3.814 1.00 92.69 80 LEU A N 1
ATOM 658 C CA . LEU A 1 80 ? 4.625 -17.043 -5.259 1.00 92.69 80 LEU A CA 1
ATOM 659 C C . LEU A 1 80 ? 6.095 -17.291 -5.598 1.00 92.69 80 LEU A C 1
ATOM 661 O O . LEU A 1 80 ? 6.384 -17.668 -6.728 1.00 92.69 80 LEU A O 1
ATOM 665 N N . GLY A 1 81 ? 7.014 -17.041 -4.664 1.00 93.88 81 GLY A N 1
ATOM 666 C CA . GLY A 1 81 ? 8.450 -17.146 -4.915 1.00 93.88 81 GLY A CA 1
ATOM 667 C C . GLY A 1 81 ? 8.971 -16.125 -5.937 1.00 93.88 81 GLY A C 1
ATOM 668 O O . GLY A 1 81 ? 9.888 -16.400 -6.704 1.00 93.88 81 GLY A O 1
ATOM 669 N N . GLN A 1 82 ? 8.312 -14.967 -6.045 1.00 94.75 82 GLN A N 1
ATOM 670 C CA . GLN A 1 82 ? 8.596 -13.949 -7.063 1.00 94.75 82 GLN A CA 1
ATOM 671 C C . GLN A 1 82 ? 8.918 -12.598 -6.420 1.00 94.75 82 GLN A C 1
ATOM 673 O O . GLN A 1 82 ? 8.392 -12.306 -5.346 1.00 94.75 82 GLN A O 1
ATOM 678 N N . PRO A 1 83 ? 9.735 -11.748 -7.067 1.00 95.00 83 PRO A N 1
ATOM 679 C CA . PRO A 1 83 ? 10.078 -10.439 -6.532 1.00 95.00 83 PRO A CA 1
ATOM 680 C C . PRO A 1 83 ? 8.881 -9.485 -6.574 1.00 95.00 83 PRO A C 1
ATOM 682 O O . PRO A 1 83 ? 8.235 -9.316 -7.610 1.00 95.00 83 PRO A O 1
ATOM 685 N N . PHE A 1 84 ? 8.630 -8.836 -5.443 1.00 96.75 84 PHE A N 1
ATOM 686 C CA . PHE A 1 84 ? 7.641 -7.779 -5.270 1.00 96.75 84 PHE A CA 1
ATOM 687 C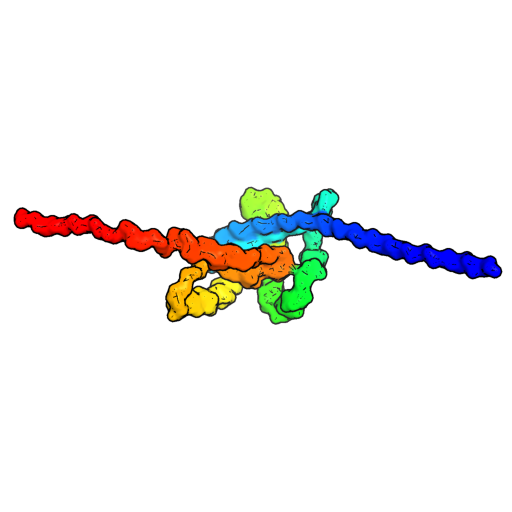 C . PHE A 1 84 ? 8.263 -6.632 -4.471 1.00 96.75 84 PHE A C 1
ATOM 689 O O . PHE A 1 84 ? 9.177 -6.836 -3.667 1.00 96.75 84 PHE A O 1
ATOM 696 N N . PHE A 1 85 ? 7.740 -5.426 -4.663 1.00 95.00 85 PHE A N 1
ATOM 697 C CA . PHE A 1 85 ? 7.941 -4.358 -3.696 1.00 95.00 85 PHE A CA 1
ATOM 698 C C . PHE A 1 85 ? 7.001 -4.576 -2.514 1.00 95.00 85 PHE A C 1
ATOM 700 O O . PHE A 1 85 ? 5.868 -5.027 -2.676 1.00 95.00 85 PHE A O 1
ATOM 707 N N . VAL A 1 86 ? 7.479 -4.263 -1.318 1.00 93.56 86 VAL A N 1
ATOM 708 C CA . VAL A 1 86 ? 6.773 -4.484 -0.062 1.00 93.56 86 VAL A CA 1
ATOM 709 C C . VAL A 1 86 ? 6.827 -3.216 0.750 1.00 93.56 86 VAL A C 1
ATOM 711 O O . VAL A 1 86 ? 7.909 -2.737 1.083 1.00 93.56 86 VAL A O 1
ATOM 714 N N . LEU A 1 87 ? 5.655 -2.711 1.111 1.00 89.75 87 LEU A N 1
ATOM 715 C CA . LEU A 1 87 ? 5.539 -1.688 2.133 1.00 89.75 87 LEU A CA 1
ATOM 716 C C . LEU A 1 87 ? 5.666 -2.353 3.509 1.00 89.75 87 LEU A C 1
ATOM 718 O O . LEU A 1 87 ? 4.790 -3.127 3.906 1.00 89.75 87 LEU A O 1
ATOM 722 N N . HIS A 1 88 ? 6.767 -2.094 4.218 1.00 86.44 88 HIS A N 1
ATOM 723 C CA . HIS A 1 88 ? 7.033 -2.775 5.482 1.00 86.44 88 HIS A CA 1
ATOM 724 C C . HIS A 1 88 ? 5.974 -2.425 6.550 1.00 86.44 88 HIS A C 1
ATOM 726 O O . HIS A 1 88 ? 5.685 -1.248 6.774 1.00 86.44 88 HIS A O 1
ATOM 732 N N . PRO A 1 89 ? 5.424 -3.415 7.276 1.00 89.44 89 PRO A N 1
ATOM 733 C CA . PRO A 1 89 ? 4.290 -3.199 8.179 1.00 89.44 89 PRO A CA 1
ATOM 734 C C . PRO A 1 89 ? 4.644 -2.559 9.528 1.00 89.44 89 PRO A C 1
ATOM 736 O O . PRO A 1 89 ? 3.747 -2.334 10.337 1.00 89.44 89 PRO A O 1
ATOM 739 N N . CYS A 1 90 ? 5.923 -2.277 9.816 1.00 87.69 90 CYS A N 1
ATOM 740 C CA . CYS A 1 90 ? 6.364 -1.858 11.158 1.00 87.69 90 CYS A CA 1
ATOM 741 C C . CYS A 1 90 ? 5.658 -0.612 11.697 1.00 87.69 90 CYS A C 1
ATOM 743 O O . CYS A 1 90 ? 5.508 -0.487 12.909 1.00 87.69 90 CYS A O 1
ATOM 745 N N . ARG A 1 91 ? 5.212 0.287 10.815 1.00 86.25 91 ARG A N 1
ATOM 746 C CA . ARG A 1 91 ? 4.492 1.509 11.193 1.00 86.25 91 ARG A CA 1
ATOM 747 C C . ARG A 1 91 ? 2.989 1.432 10.947 1.00 86.25 91 ARG A C 1
ATOM 749 O O . ARG A 1 91 ? 2.278 2.377 11.263 1.00 86.25 91 ARG A O 1
ATOM 756 N N . THR A 1 92 ? 2.475 0.321 10.417 1.00 90.06 92 THR A N 1
ATOM 757 C CA . THR A 1 92 ? 1.046 0.190 10.098 1.00 90.06 92 THR A CA 1
ATOM 758 C C . THR A 1 92 ? 0.175 0.417 11.329 1.00 90.06 92 THR A C 1
ATOM 760 O O . THR A 1 92 ? -0.776 1.190 11.264 1.00 90.06 92 THR A O 1
ATOM 763 N N . SER A 1 93 ? 0.514 -0.200 12.463 1.00 90.56 93 SER A N 1
ATOM 764 C CA . SER A 1 93 ? -0.258 -0.045 13.700 1.00 90.56 93 SER A CA 1
ATOM 765 C C . SER A 1 93 ? -0.219 1.393 14.217 1.00 90.56 93 SER A C 1
ATOM 767 O O . SER A 1 93 ? -1.266 1.945 14.530 1.00 90.56 93 SER A O 1
ATOM 769 N N . GLU A 1 94 ? 0.959 2.026 14.225 1.00 89.88 94 GLU A N 1
ATOM 770 C CA . GLU A 1 94 ? 1.131 3.438 14.604 1.00 89.88 94 GLU A CA 1
ATOM 771 C C . GLU A 1 94 ? 0.224 4.360 13.775 1.00 89.88 94 GLU A C 1
ATOM 773 O O . GLU A 1 94 ? -0.461 5.218 14.326 1.00 89.88 94 GLU A O 1
ATOM 778 N N . LEU A 1 95 ? 0.177 4.146 12.458 1.00 88.56 95 LEU A N 1
ATOM 779 C CA . LEU A 1 95 ? -0.613 4.964 11.540 1.00 88.56 95 LEU A CA 1
ATOM 780 C C . LEU A 1 95 ? -2.124 4.682 11.625 1.00 88.56 95 LEU A C 1
ATOM 782 O O . LEU A 1 95 ? -2.930 5.582 11.403 1.00 88.56 95 LEU A O 1
ATOM 786 N N . MET A 1 96 ? -2.524 3.448 11.947 1.00 92.88 96 MET A N 1
ATOM 787 C CA . MET A 1 96 ? -3.935 3.049 12.002 1.00 92.88 96 MET A CA 1
ATOM 788 C C . MET A 1 96 ? -4.616 3.366 13.337 1.00 92.88 96 MET A C 1
ATOM 790 O O . MET A 1 96 ? -5.828 3.588 13.344 1.00 92.88 96 MET A O 1
ATOM 794 N N . THR A 1 97 ? -3.876 3.419 14.449 1.00 94.12 97 THR A N 1
ATOM 795 C CA . THR A 1 97 ? -4.436 3.671 15.790 1.00 94.12 97 THR A CA 1
ATOM 796 C C . THR A 1 97 ? -5.318 4.925 15.852 1.00 94.12 97 THR A C 1
ATOM 798 O O . THR A 1 97 ? -6.476 4.788 16.245 1.00 94.12 97 THR A O 1
ATOM 801 N N . PRO A 1 98 ? -4.889 6.116 15.378 1.00 93.75 98 PRO A N 1
ATOM 802 C CA . PRO A 1 98 ? -5.725 7.318 15.459 1.00 93.75 98 PRO A CA 1
ATOM 803 C C . PRO A 1 98 ? -7.047 7.196 14.690 1.00 93.75 98 PRO A C 1
ATOM 805 O O . PRO A 1 98 ? -8.067 7.746 15.105 1.00 93.75 98 PRO A O 1
ATOM 808 N N . ILE A 1 99 ? -7.044 6.456 13.575 1.00 92.56 99 ILE A N 1
ATOM 809 C CA . ILE A 1 99 ? -8.238 6.229 12.752 1.00 92.56 99 ILE A CA 1
ATOM 810 C C . ILE A 1 99 ? -9.233 5.342 13.514 1.00 92.56 99 ILE A C 1
ATOM 812 O O . ILE A 1 99 ? -10.435 5.609 13.506 1.00 92.56 99 ILE A O 1
ATOM 816 N N . MET A 1 100 ? -8.741 4.296 14.182 1.00 93.38 100 MET A N 1
ATOM 817 C CA . MET A 1 100 ? -9.580 3.367 14.949 1.00 93.38 100 MET A CA 1
ATOM 818 C C . MET A 1 100 ? -10.106 3.995 16.242 1.00 93.38 100 MET A C 1
ATOM 820 O O . MET A 1 100 ? -11.277 3.809 16.585 1.00 93.38 100 MET A O 1
ATOM 824 N N . ASP A 1 101 ? -9.282 4.790 16.919 1.00 94.75 101 ASP A N 1
ATOM 825 C CA . ASP A 1 101 ? -9.685 5.520 18.117 1.00 94.75 101 ASP A CA 1
ATOM 826 C C . ASP A 1 101 ? -10.775 6.542 17.784 1.00 94.75 101 ASP A C 1
ATOM 828 O O . ASP A 1 101 ? -11.824 6.550 18.428 1.00 94.75 101 ASP A O 1
ATOM 832 N N . GLY A 1 102 ? -10.586 7.339 16.725 1.00 93.56 102 GLY A N 1
ATOM 833 C CA . GLY A 1 102 ? -11.589 8.298 16.258 1.00 93.56 102 GLY A CA 1
ATOM 834 C C . GLY A 1 102 ? -12.921 7.631 15.907 1.00 93.56 102 GLY A C 1
ATOM 835 O O . GLY A 1 102 ? -13.976 8.078 16.357 1.00 93.56 102 GLY A O 1
ATOM 836 N N . ALA A 1 103 ? -12.880 6.503 15.191 1.00 90.94 103 ALA A N 1
ATOM 837 C CA . ALA A 1 103 ? -14.080 5.736 14.865 1.00 90.94 103 ALA A CA 1
ATOM 838 C C . ALA A 1 103 ? -14.813 5.226 16.116 1.00 90.94 103 ALA A C 1
ATOM 840 O O . ALA A 1 103 ? -16.041 5.285 16.182 1.00 90.94 103 ALA A O 1
ATOM 841 N N . THR A 1 104 ? -14.065 4.775 17.125 1.00 91.19 104 THR A N 1
ATOM 842 C CA . THR A 1 104 ? -14.626 4.295 18.394 1.00 91.19 104 THR A CA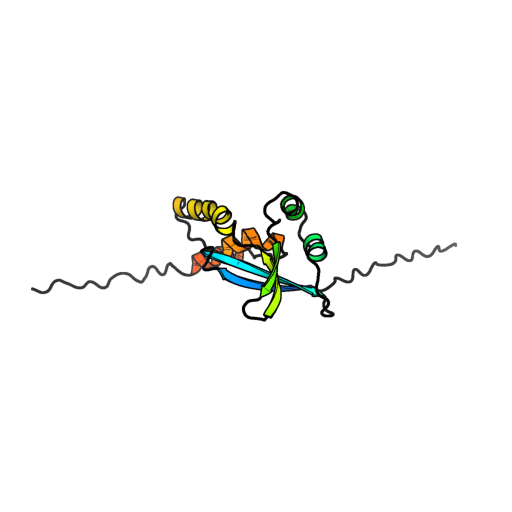 1
ATOM 843 C C . THR A 1 104 ? -15.299 5.427 19.170 1.00 91.19 104 THR A C 1
ATOM 845 O O . THR A 1 104 ? -16.426 5.258 19.637 1.00 91.19 104 THR A O 1
ATOM 848 N N . GLN A 1 105 ? -14.652 6.595 19.266 1.00 92.75 105 GLN A N 1
ATOM 849 C CA . GLN A 1 105 ? -15.214 7.769 19.950 1.00 92.75 105 GLN A CA 1
ATOM 850 C C . GLN A 1 105 ? -16.496 8.271 19.276 1.00 92.75 105 GLN A C 1
ATOM 852 O O . GLN A 1 105 ? -17.456 8.641 19.948 1.00 92.75 105 GLN A O 1
ATOM 857 N N . GLU A 1 106 ? -16.538 8.243 17.945 1.00 91.94 106 GLU A N 1
ATOM 858 C CA . GLU A 1 106 ? -17.686 8.693 17.156 1.00 91.94 106 GLU A CA 1
ATOM 859 C C . GLU A 1 106 ? -18.743 7.596 16.930 1.00 91.94 106 GLU A C 1
ATOM 861 O O . GLU A 1 106 ? -19.723 7.832 16.223 1.00 91.94 106 GLU A O 1
ATOM 866 N N . GLN A 1 107 ? -18.550 6.398 17.500 1.00 87.62 107 GLN A N 1
ATOM 867 C CA . GLN A 1 107 ? -19.397 5.214 17.291 1.00 87.62 107 GLN A CA 1
ATOM 868 C C . GLN A 1 107 ? -19.632 4.894 15.803 1.00 87.62 107 GLN A C 1
ATOM 870 O O . GLN A 1 107 ? -20.704 4.440 15.394 1.00 87.62 107 GLN A O 1
ATOM 875 N N . ARG A 1 108 ? -18.615 5.138 14.972 1.00 86.44 108 ARG A N 1
ATOM 876 C CA . ARG A 1 108 ? -18.642 4.864 13.536 1.00 86.44 108 ARG A CA 1
ATOM 877 C C . ARG A 1 108 ? -18.125 3.461 13.269 1.00 86.44 108 ARG A C 1
ATOM 879 O O . ARG A 1 108 ? -17.080 3.057 13.769 1.00 86.44 108 ARG A O 1
ATOM 886 N N . ASN A 1 109 ? -18.840 2.729 12.423 1.00 85.06 109 ASN A N 1
ATOM 887 C CA . ASN A 1 109 ? -18.343 1.462 11.908 1.00 85.06 109 ASN A CA 1
ATOM 888 C C . ASN A 1 109 ? -17.379 1.737 10.746 1.00 85.06 109 ASN A C 1
ATOM 890 O O . ASN A 1 109 ? -17.770 2.349 9.752 1.00 85.06 109 ASN A O 1
ATOM 894 N N . VAL A 1 110 ? -16.128 1.303 10.884 1.00 87.75 110 VAL A N 1
ATOM 895 C CA . VAL A 1 110 ? -15.070 1.495 9.887 1.00 87.75 110 VAL A CA 1
ATOM 896 C C . VAL A 1 110 ? -14.511 0.147 9.453 1.00 87.75 110 VAL A C 1
ATOM 898 O O . VAL A 1 110 ? -14.267 -0.736 10.273 1.00 87.75 110 VAL A O 1
ATOM 901 N N . ASN A 1 111 ? -14.272 -0.018 8.153 1.00 91.25 111 ASN A N 1
ATOM 902 C CA . ASN A 1 111 ? -13.547 -1.181 7.655 1.00 91.25 111 ASN A CA 1
ATOM 903 C C . ASN A 1 111 ? -12.050 -0.915 7.779 1.00 91.25 111 ASN A C 1
ATOM 905 O O . ASN A 1 111 ? -11.519 -0.052 7.084 1.00 91.25 111 ASN A O 1
ATOM 909 N N . TYR A 1 112 ? -11.372 -1.678 8.636 1.00 93.25 112 TYR A N 1
ATOM 910 C CA . TYR A 1 112 ? -9.935 -1.531 8.858 1.00 93.25 112 TYR A CA 1
ATOM 911 C C . TYR A 1 112 ? -9.129 -1.606 7.554 1.00 93.25 112 TYR A C 1
ATOM 913 O O . TYR A 1 112 ? -8.262 -0.769 7.325 1.00 93.25 112 TYR A O 1
ATOM 921 N N . ILE A 1 113 ? -9.427 -2.579 6.684 1.00 93.56 113 ILE A N 1
ATOM 922 C CA . ILE A 1 113 ? -8.701 -2.791 5.424 1.00 93.56 113 ILE A CA 1
ATOM 923 C C . ILE A 1 113 ? -8.963 -1.649 4.450 1.00 93.56 113 ILE A C 1
ATOM 925 O O . ILE A 1 113 ? -8.018 -1.153 3.847 1.00 93.56 113 ILE A O 1
ATOM 929 N N . THR A 1 114 ? -10.210 -1.193 4.318 1.00 93.62 114 THR A N 1
ATOM 930 C CA . THR A 1 114 ? -10.531 -0.040 3.467 1.00 93.62 114 THR A CA 1
ATOM 931 C C . THR A 1 114 ? -9.826 1.212 3.970 1.00 93.62 114 THR A C 1
ATOM 933 O O . THR A 1 114 ? -9.138 1.855 3.190 1.00 93.62 114 THR A O 1
ATOM 936 N N . SER A 1 115 ? -9.914 1.521 5.267 1.00 92.75 115 SER A N 1
ATOM 937 C CA . SER A 1 115 ? -9.234 2.675 5.864 1.00 92.75 115 SER A CA 1
ATOM 938 C C . SER A 1 115 ? -7.716 2.607 5.681 1.00 92.75 115 SER A C 1
ATOM 940 O O . SER A 1 115 ? -7.086 3.596 5.311 1.00 92.75 115 SER A O 1
ATOM 942 N N . TRP A 1 116 ? -7.129 1.426 5.884 1.00 94.12 116 TRP A N 1
ATOM 943 C CA . TRP A 1 116 ? -5.703 1.191 5.681 1.00 94.12 116 TRP A CA 1
ATOM 944 C C . TRP A 1 116 ? -5.290 1.356 4.214 1.00 94.12 116 TRP A C 1
ATOM 946 O O . TRP A 1 116 ? -4.324 2.064 3.937 1.00 94.12 116 TRP A O 1
ATOM 956 N N . LEU A 1 117 ? -6.031 0.780 3.261 1.00 93.94 117 LEU A N 1
ATOM 957 C CA . LEU A 1 117 ? -5.759 0.944 1.829 1.00 93.94 117 LEU A CA 1
ATOM 958 C C . LEU A 1 117 ? -5.981 2.386 1.361 1.00 93.94 117 LEU A C 1
ATOM 960 O O . LEU A 1 117 ? -5.231 2.862 0.521 1.00 93.94 117 LEU A O 1
ATOM 964 N N . SER A 1 118 ? -6.951 3.113 1.913 1.00 92.00 118 SER A N 1
ATOM 965 C CA . SER A 1 118 ? -7.142 4.534 1.598 1.00 92.00 118 SER A CA 1
ATOM 966 C C . SER A 1 118 ? -5.978 5.400 2.087 1.00 92.00 118 SER A C 1
ATOM 968 O O . SER A 1 118 ? -5.678 6.427 1.483 1.00 92.00 118 SER A O 1
ATOM 970 N N . MET A 1 119 ? -5.295 4.985 3.155 1.00 87.50 119 MET A N 1
ATOM 971 C CA . MET A 1 119 ? -4.115 5.675 3.673 1.00 87.50 119 MET A CA 1
ATOM 972 C C . MET A 1 119 ? -2.823 5.274 2.943 1.00 87.50 119 MET A C 1
ATOM 974 O O . MET A 1 119 ? -1.999 6.135 2.640 1.00 87.50 119 MET A O 1
ATOM 978 N N . MET A 1 120 ? -2.635 3.978 2.678 1.00 87.44 120 MET A N 1
ATOM 979 C CA . MET A 1 120 ? -1.382 3.409 2.160 1.00 87.44 120 MET A CA 1
ATOM 980 C C . MET A 1 120 ? -1.388 3.188 0.644 1.00 87.44 120 MET A C 1
ATOM 982 O O . MET A 1 120 ? -0.335 3.151 0.024 1.00 87.44 120 MET A O 1
ATOM 986 N N . GLY A 1 121 ? -2.549 3.011 0.025 1.00 90.94 121 GLY A N 1
ATOM 987 C CA . GLY A 1 121 ? -2.681 2.710 -1.400 1.00 90.94 121 GLY A CA 1
ATOM 988 C C . GLY A 1 121 ? -2.152 3.813 -2.324 1.00 90.94 121 GLY A C 1
ATOM 989 O O . GLY A 1 121 ? -1.358 3.501 -3.220 1.00 90.94 121 GLY A O 1
ATOM 990 N N . PRO A 1 122 ? -2.498 5.098 -2.107 1.00 89.44 122 PRO A N 1
ATOM 991 C CA . PRO A 1 122 ? -2.142 6.151 -3.055 1.00 89.44 122 PRO A CA 1
ATOM 992 C C . PRO A 1 122 ? -0.636 6.299 -3.290 1.00 89.44 122 PRO A C 1
ATOM 994 O O . PRO A 1 122 ? -0.211 6.647 -4.389 1.00 89.44 122 PRO A O 1
ATOM 997 N N . VAL A 1 123 ? 0.191 5.961 -2.296 1.00 83.44 123 VAL A N 1
ATOM 998 C CA . VAL A 1 123 ? 1.657 6.069 -2.395 1.00 83.44 123 VAL A CA 1
ATOM 999 C C . VAL A 1 123 ? 2.292 5.058 -3.351 1.00 83.44 123 VAL A C 1
ATOM 1001 O O . VAL A 1 123 ? 3.444 5.219 -3.751 1.00 83.44 123 VAL A O 1
ATOM 1004 N N . VAL A 1 124 ? 1.540 4.028 -3.738 1.00 88.25 124 VAL A N 1
ATOM 1005 C CA . VAL A 1 124 ? 1.949 2.990 -4.694 1.00 88.25 124 VAL A CA 1
ATOM 1006 C C . VAL A 1 124 ? 1.016 2.940 -5.908 1.00 88.25 124 VAL A C 1
ATOM 1008 O O . VAL A 1 124 ? 0.953 1.929 -6.609 1.00 88.25 124 VAL A O 1
ATOM 1011 N N . GLY A 1 125 ? 0.276 4.027 -6.154 1.00 89.31 125 GLY A N 1
ATOM 1012 C CA . GLY A 1 125 ? -0.629 4.166 -7.297 1.00 89.31 125 GLY A CA 1
ATOM 1013 C C . GLY A 1 125 ? -1.968 3.439 -7.152 1.00 89.31 125 GLY A C 1
ATOM 1014 O O . GLY A 1 125 ? -2.695 3.327 -8.134 1.00 89.31 125 GLY A O 1
ATOM 1015 N N . LEU A 1 126 ? -2.308 2.950 -5.955 1.00 91.94 126 LEU A N 1
ATOM 1016 C CA . LEU A 1 126 ? -3.601 2.325 -5.688 1.00 91.94 126 LEU A CA 1
ATOM 1017 C C . LEU A 1 126 ? -4.600 3.376 -5.197 1.00 91.94 126 LEU A C 1
ATOM 1019 O O . LEU A 1 126 ? -4.504 3.850 -4.066 1.00 91.94 126 LEU A O 1
ATOM 1023 N N . ASP A 1 127 ? -5.586 3.693 -6.028 1.00 89.81 127 ASP A N 1
ATOM 1024 C CA . ASP A 1 127 ? -6.740 4.492 -5.623 1.00 89.81 127 ASP A CA 1
ATOM 1025 C C . ASP A 1 127 ? -7.890 3.587 -5.160 1.00 89.81 127 ASP A C 1
ATOM 1027 O O . ASP A 1 127 ? -8.235 2.603 -5.821 1.00 89.81 127 ASP A O 1
ATOM 1031 N N . VAL A 1 128 ? -8.481 3.911 -4.009 1.00 90.44 128 VAL A N 1
ATOM 1032 C CA . VAL A 1 128 ? -9.613 3.174 -3.435 1.00 90.44 128 VAL A CA 1
ATOM 1033 C C . VAL A 1 128 ? -10.857 4.051 -3.549 1.00 90.44 128 VAL A C 1
ATOM 1035 O O . VAL A 1 128 ? -10.973 5.027 -2.805 1.00 90.44 128 VAL A O 1
ATOM 1038 N N . PRO A 1 129 ? -11.824 3.705 -4.421 1.00 90.62 129 PRO A N 1
ATOM 1039 C CA . PRO A 1 129 ? -13.027 4.507 -4.595 1.00 90.62 129 PRO A CA 1
ATOM 1040 C C . PRO A 1 129 ? -13.809 4.696 -3.290 1.00 90.62 129 PRO A C 1
ATOM 1042 O O . PRO A 1 129 ? -13.994 3.756 -2.515 1.00 90.62 129 PRO A O 1
ATOM 1045 N N . LEU A 1 130 ? -14.367 5.894 -3.095 1.00 86.44 130 LEU A N 1
ATOM 1046 C CA . LEU A 1 130 ? -15.172 6.247 -1.914 1.00 86.44 130 LEU A CA 1
ATOM 1047 C C . LEU A 1 130 ? -16.354 5.297 -1.659 1.00 86.44 130 LEU A C 1
ATOM 1049 O O . LEU A 1 130 ? -16.778 5.139 -0.515 1.00 86.44 130 LEU A O 1
ATOM 1053 N N . SER A 1 131 ? -16.871 4.626 -2.692 1.00 88.50 131 SER A N 1
ATOM 1054 C CA . SER A 1 131 ? -17.932 3.622 -2.545 1.00 88.50 131 SER A CA 1
ATOM 1055 C C . SER A 1 131 ? -17.558 2.514 -1.553 1.00 88.50 131 SER A C 1
ATOM 1057 O O . SER A 1 131 ? -18.416 2.068 -0.786 1.00 88.50 131 SER A O 1
ATOM 1059 N N . TYR A 1 132 ? -16.278 2.134 -1.473 1.00 87.62 132 TYR A N 1
ATOM 1060 C CA . TYR A 1 132 ? -15.799 1.128 -0.524 1.00 87.62 132 TYR A CA 1
ATOM 1061 C C . TYR A 1 132 ? -15.901 1.579 0.938 1.00 87.62 132 TYR A C 1
ATOM 1063 O O . TYR A 1 132 ? -16.100 0.736 1.811 1.00 87.62 132 TYR A O 1
ATOM 1071 N N . ALA A 1 133 ? -15.847 2.884 1.223 1.00 80.81 133 ALA A N 1
ATOM 1072 C CA . ALA A 1 133 ? -16.030 3.400 2.581 1.00 80.81 133 ALA A CA 1
ATOM 1073 C C . ALA A 1 133 ? -17.475 3.216 3.083 1.00 80.81 133 ALA A C 1
ATOM 1075 O O . ALA A 1 133 ? -17.710 3.087 4.281 1.00 80.81 133 ALA A O 1
ATOM 1076 N N . THR A 1 134 ? -18.444 3.161 2.165 1.00 74.25 134 THR A N 1
ATOM 1077 C CA . THR A 1 134 ? -19.879 3.055 2.488 1.00 74.25 134 THR A CA 1
ATOM 1078 C C . THR A 1 134 ? -20.405 1.620 2.542 1.00 74.25 134 THR A C 1
ATOM 1080 O O . THR A 1 134 ? -21.478 1.380 3.094 1.00 74.25 134 THR A O 1
ATOM 1083 N N . ALA A 1 135 ? -19.647 0.646 2.024 1.00 65.50 135 ALA A N 1
ATOM 1084 C CA . ALA A 1 135 ? -20.068 -0.755 1.952 1.00 65.50 135 ALA A CA 1
ATOM 1085 C C . ALA A 1 135 ? -20.341 -1.380 3.338 1.00 65.50 135 ALA A C 1
ATOM 1087 O O . ALA A 1 135 ? -21.159 -2.288 3.469 1.00 65.50 135 ALA A O 1
ATOM 1088 N N . VAL A 1 136 ? -19.715 -0.857 4.396 1.00 59.72 136 VAL A N 1
ATOM 1089 C CA . VAL A 1 136 ? -19.925 -1.299 5.786 1.00 59.72 136 VAL A CA 1
ATOM 1090 C C . VAL A 1 136 ? -21.285 -0.868 6.331 1.00 59.72 136 VAL A C 1
ATOM 1092 O O . VAL A 1 136 ? -21.902 -1.586 7.117 1.00 59.72 136 VAL A O 1
ATOM 1095 N N . SER A 1 137 ? -21.790 0.285 5.889 1.00 53.44 137 SER A N 1
ATOM 1096 C CA . SER A 1 137 ? -23.061 0.839 6.358 1.00 53.44 137 SER A CA 1
ATOM 1097 C C . SER A 1 137 ? -24.278 0.046 5.869 1.00 53.44 137 SER A C 1
ATOM 1099 O O . SER A 1 137 ? -25.360 0.203 6.424 1.00 53.44 137 SER A O 1
ATOM 1101 N N . GLN A 1 138 ? -24.118 -0.815 4.857 1.00 50.22 138 GLN A N 1
ATOM 1102 C CA . GLN A 1 138 ? -25.223 -1.540 4.220 1.00 50.22 138 GLN A CA 1
ATOM 1103 C C . GLN A 1 138 ? -25.427 -2.973 4.752 1.00 50.22 138 GLN A C 1
ATOM 1105 O O . GLN A 1 138 ? -26.427 -3.601 4.417 1.00 50.22 138 GLN A O 1
ATOM 1110 N N . GLY A 1 139 ? -24.517 -3.497 5.585 1.00 50.59 139 GLY A N 1
ATOM 1111 C CA . GLY A 1 139 ? -24.512 -4.918 5.973 1.00 50.59 139 GLY A CA 1
ATOM 1112 C C . GLY A 1 139 ? -24.998 -5.266 7.385 1.00 50.59 139 GLY A C 1
ATOM 1113 O O . GLY A 1 139 ? -25.150 -6.446 7.684 1.00 50.59 139 GLY A O 1
ATOM 1114 N N . ILE A 1 140 ? -25.218 -4.298 8.282 1.00 48.19 140 ILE A N 1
ATOM 1115 C CA . ILE A 1 140 ? -25.514 -4.584 9.702 1.00 48.19 140 ILE A CA 1
ATOM 1116 C C . ILE A 1 140 ? -26.582 -3.621 10.231 1.00 48.19 140 ILE A C 1
ATOM 1118 O O . ILE A 1 140 ? -26.325 -2.851 11.138 1.00 48.19 140 ILE A O 1
ATOM 1122 N N . PHE A 1 141 ? -27.779 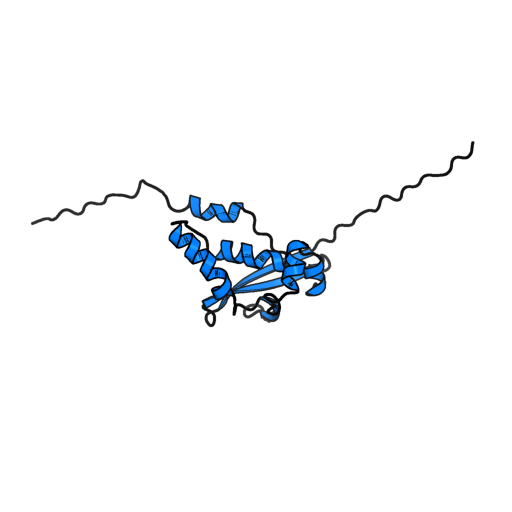-3.618 9.654 1.00 47.28 141 PHE A N 1
ATOM 1123 C CA . PHE A 1 141 ? -28.995 -3.136 10.325 1.00 47.28 141 PHE A CA 1
ATOM 1124 C C . PHE A 1 141 ? -30.201 -3.737 9.595 1.00 47.28 141 PHE A C 1
ATOM 1126 O O . PHE A 1 141 ? -30.869 -3.069 8.812 1.00 47.28 141 PHE A O 1
ATOM 1133 N N . ASP A 1 142 ? -30.488 -5.017 9.853 1.00 46.66 142 ASP A N 1
ATOM 1134 C CA . ASP A 1 142 ? -31.865 -5.501 9.738 1.00 46.66 142 ASP A CA 1
ATOM 1135 C C . ASP A 1 142 ? -32.534 -5.339 11.116 1.00 46.66 142 ASP A C 1
ATOM 1137 O O . ASP A 1 142 ? -32.270 -6.123 12.034 1.00 46.66 142 ASP A O 1
ATOM 1141 N N . PRO A 1 143 ? -33.377 -4.311 11.322 1.00 50.25 143 PRO A N 1
ATOM 1142 C CA . PRO A 1 143 ? -34.063 -4.094 12.592 1.00 50.25 143 PRO A CA 1
ATOM 1143 C C . PRO A 1 143 ? -35.109 -5.174 12.932 1.00 50.25 143 PRO A C 1
ATOM 1145 O O . PRO A 1 143 ? -35.727 -5.088 13.995 1.00 50.25 143 PRO A O 1
ATOM 1148 N N . LYS A 1 144 ? -35.330 -6.197 12.089 1.00 46.47 144 LYS A N 1
ATOM 1149 C 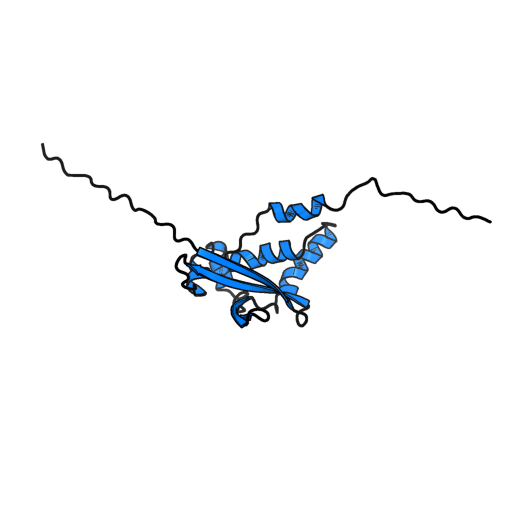CA . LYS A 1 144 ? -36.353 -7.230 12.326 1.00 46.47 144 LYS A CA 1
ATOM 1150 C C . LYS A 1 144 ? -35.898 -8.461 13.113 1.00 46.47 144 LYS A C 1
ATOM 1152 O O . LYS A 1 144 ? -36.746 -9.290 13.438 1.00 46.47 144 LYS A O 1
ATOM 1157 N N . LEU A 1 145 ? -34.635 -8.575 13.529 1.00 47.91 145 LEU A N 1
ATOM 1158 C CA . LEU A 1 145 ? -34.183 -9.702 14.361 1.00 47.91 145 LEU A CA 1
ATOM 1159 C C . LEU A 1 145 ? -34.164 -9.371 15.871 1.00 47.91 145 LEU A C 1
ATOM 1161 O O . LEU A 1 145 ? -33.123 -9.370 16.523 1.00 47.91 145 LEU A O 1
ATOM 1165 N N . LYS A 1 146 ? -35.334 -9.104 16.471 1.00 46.44 146 LYS A N 1
ATOM 1166 C CA . LYS A 1 146 ? -35.511 -9.139 17.939 1.00 46.44 146 LYS A CA 1
ATOM 1167 C C . LYS A 1 146 ? -36.848 -9.769 18.342 1.00 46.44 146 LYS A C 1
ATOM 1169 O O . LYS A 1 146 ? -37.888 -9.135 18.192 1.00 46.44 146 LYS A O 1
ATOM 1174 N N . LYS A 1 147 ? -36.756 -10.956 18.966 1.00 41.78 147 LYS A N 1
ATOM 1175 C CA . LYS A 1 147 ? -37.422 -11.430 20.210 1.00 41.78 147 LYS A CA 1
ATOM 1176 C C . LYS A 1 147 ? -37.797 -12.916 20.118 1.00 41.78 147 LYS A C 1
ATOM 1178 O O . LYS A 1 147 ? -38.888 -13.264 19.690 1.00 41.78 147 LYS A O 1
ATOM 1183 N N . GLY A 1 148 ? -36.908 -13.779 20.608 1.00 35.75 148 GLY A N 1
ATOM 1184 C CA . GLY A 1 148 ? -37.272 -15.099 21.123 1.00 35.75 148 GLY A CA 1
ATOM 1185 C C . GLY A 1 148 ? -37.269 -15.041 22.647 1.00 35.75 148 GLY A C 1
ATOM 1186 O O . GLY A 1 148 ? -36.213 -15.087 23.267 1.00 35.75 148 GLY A O 1
ATOM 1187 N N . THR A 1 149 ? -38.438 -14.853 23.251 1.00 47.19 149 THR A N 1
ATOM 1188 C CA . THR A 1 149 ? -38.662 -14.989 24.695 1.00 47.19 149 THR A CA 1
ATOM 1189 C C . THR A 1 149 ? -38.649 -16.470 25.069 1.00 47.19 149 THR A C 1
ATOM 1191 O O . THR A 1 149 ? -39.519 -17.202 24.606 1.00 47.19 149 THR A O 1
ATOM 1194 N N . PHE A 1 150 ? -37.730 -16.908 25.932 1.00 43.91 150 PHE A N 1
ATOM 1195 C CA . PHE A 1 150 ? -37.888 -18.166 26.666 1.00 43.91 150 PHE A CA 1
ATOM 1196 C C . PHE A 1 150 ? -38.396 -17.851 28.072 1.00 43.91 150 PHE A C 1
ATOM 1198 O O . PHE A 1 150 ? -37.722 -17.195 28.864 1.00 43.91 150 PHE A O 1
ATOM 1205 N N . GLY A 1 151 ? -39.642 -18.254 28.324 1.00 37.59 151 GLY A N 1
ATOM 1206 C CA . GLY A 1 151 ? -40.309 -18.122 29.610 1.00 37.59 151 GLY A CA 1
ATOM 1207 C C . GLY A 1 151 ? -39.749 -19.097 30.642 1.00 37.59 151 GLY A C 1
ATOM 1208 O O . GLY A 1 151 ? -39.423 -20.239 30.325 1.00 37.59 151 GLY A O 1
ATOM 1209 N N . ALA A 1 152 ? -39.681 -18.630 31.886 1.00 43.53 152 ALA A N 1
ATOM 1210 C CA . ALA A 1 152 ? -39.503 -19.472 33.056 1.00 43.53 152 ALA A CA 1
ATOM 1211 C C . ALA A 1 152 ? -40.740 -20.373 33.224 1.00 43.53 152 ALA A C 1
ATOM 1213 O O . ALA A 1 152 ? -41.848 -19.884 33.455 1.00 43.53 152 ALA A O 1
ATOM 1214 N N . GLY A 1 153 ? -40.546 -21.682 33.070 1.00 48.84 153 GLY A N 1
ATOM 1215 C CA . GLY A 1 153 ? -41.477 -22.720 33.504 1.00 48.84 153 GLY A CA 1
ATOM 1216 C C . GLY A 1 153 ? -41.045 -23.246 34.871 1.00 48.84 153 GLY A C 1
ATOM 1217 O O . GLY A 1 153 ? -39.851 -23.381 35.114 1.00 48.84 153 GLY A O 1
ATOM 1218 N N . LYS A 1 154 ? -42.039 -23.445 35.735 1.00 40.78 154 LYS A N 1
ATOM 1219 C CA . LYS A 1 154 ? -41.974 -23.749 37.171 1.00 40.78 154 LYS A CA 1
ATOM 1220 C C . LYS A 1 154 ? -41.178 -24.997 37.541 1.00 40.78 154 LYS A C 1
ATOM 1222 O O . LYS A 1 154 ? -41.207 -25.956 36.743 1.00 40.78 154 LYS A O 1
#

Secondary structure (DSSP, 8-state):
-----------------EEEEEEEEEETTTTEEEEEEEEEETTSPBPPHHHHHHHS-HHHHHHHTTSSSTTEEEEE-TTT--EEEEE-GGGHHHHHHHHHHHHHHTT----HHHHHHHHHSGGGT----THHHHGGGGSS--TT----------

Sequence (154 aa):
VNLENDAGEAQVTTSELIRYEYHVVYSSSYLAPVLYFRACYSDGKPLGLKEIWEKVHDCYKERLFQGPWDTITQQEHHLLGQPFFVLHPCRTSELMTPIMDGATQEQRNVNYITSWLSMMGPVVGLDVPLSYATAVSQGIFDPKLKKGTFGAGK

Radius of gyration: 23.81 Å; chains: 1; bounding box: 54×58×90 Å

Foldseek 3Di:
DDDDDDDPDDPPPPDWDKDKDWDWDQDPVQRAIKIWIWMATPVRHTDDPVRQQVPFDPVCNVVCPPDQQVQWDWDQDPVPRDITTIRDCNCLCVVQVVVVVVCVVVVHDFDSVLVSCCVPVRSRPRDDDPVVRCPRVPPPDPVPPDDDDDDDDD

pLDDT: mean 79.56, std 18.82, range [29.22, 96.75]